Protein AF-A0A821LPG8-F1 (afdb_monomer_lite)

Structure (mmCIF, N/CA/C/O backbone):
data_AF-A0A821LPG8-F1
#
_entry.id   AF-A0A821LPG8-F1
#
loop_
_atom_site.group_PDB
_atom_site.id
_atom_site.type_symbol
_atom_site.label_atom_id
_atom_site.label_alt_id
_atom_site.label_comp_id
_atom_site.label_asym_id
_atom_site.label_entity_id
_atom_site.label_seq_id
_atom_site.pdbx_PDB_ins_code
_atom_site.Cartn_x
_atom_site.Cartn_y
_atom_site.Cartn_z
_atom_site.occupancy
_atom_site.B_iso_or_equiv
_atom_site.auth_seq_id
_atom_site.auth_comp_id
_atom_site.auth_asym_id
_atom_site.auth_atom_id
_atom_site.pdbx_PDB_model_num
ATOM 1 N N . GLN A 1 1 ? 18.228 -5.221 -5.125 1.00 59.06 1 GLN A N 1
ATOM 2 C CA . GLN A 1 1 ? 17.220 -4.754 -6.107 1.00 59.06 1 GLN A CA 1
ATOM 3 C C . GLN A 1 1 ? 16.328 -3.712 -5.440 1.00 59.06 1 GLN A C 1
ATOM 5 O O . GLN A 1 1 ? 16.152 -3.789 -4.231 1.00 59.06 1 GLN A O 1
ATOM 10 N N . ASN A 1 2 ? 15.834 -2.724 -6.192 1.00 81.50 2 ASN A N 1
ATOM 11 C CA . ASN A 1 2 ? 14.961 -1.654 -5.686 1.00 81.50 2 ASN A CA 1
ATOM 12 C C . ASN A 1 2 ? 13.489 -2.123 -5.692 1.00 81.50 2 ASN A C 1
ATOM 14 O O . ASN A 1 2 ? 13.084 -2.805 -6.631 1.00 81.50 2 ASN A O 1
ATOM 18 N N . LEU A 1 3 ? 12.692 -1.756 -4.684 1.00 81.88 3 LEU A N 1
ATOM 19 C CA . LEU A 1 3 ? 11.272 -2.132 -4.571 1.00 81.88 3 LEU A CA 1
ATOM 20 C C . LEU A 1 3 ? 10.443 -1.683 -5.781 1.00 81.88 3 LEU A C 1
ATOM 22 O O . LEU A 1 3 ? 9.576 -2.423 -6.232 1.00 81.88 3 LEU A O 1
ATOM 26 N N . ASP A 1 4 ? 10.749 -0.512 -6.343 1.00 85.19 4 ASP A N 1
ATOM 27 C CA . ASP A 1 4 ? 10.063 -0.004 -7.537 1.00 85.19 4 ASP A CA 1
ATOM 28 C C . ASP A 1 4 ? 10.364 -0.835 -8.800 1.00 85.19 4 ASP A C 1
ATOM 30 O O . ASP A 1 4 ? 9.544 -0.907 -9.709 1.00 85.19 4 ASP A O 1
ATOM 34 N N . VAL A 1 5 ? 11.513 -1.515 -8.849 1.00 86.50 5 VAL A N 1
ATOM 35 C CA . VAL A 1 5 ? 11.816 -2.470 -9.927 1.00 86.50 5 VAL A CA 1
ATOM 36 C C . VAL A 1 5 ? 11.018 -3.754 -9.715 1.00 86.50 5 VAL A C 1
ATOM 38 O O . VAL A 1 5 ? 10.370 -4.229 -10.640 1.00 86.50 5 VAL A O 1
ATOM 41 N N . LEU A 1 6 ? 10.992 -4.268 -8.481 1.00 87.75 6 LEU A N 1
ATOM 42 C CA . LEU A 1 6 ? 10.303 -5.519 -8.154 1.00 87.75 6 LEU A CA 1
ATOM 43 C C . LEU A 1 6 ? 8.796 -5.444 -8.428 1.00 87.75 6 LEU A C 1
ATOM 45 O O . LEU A 1 6 ? 8.241 -6.362 -9.023 1.00 87.75 6 LEU A O 1
ATOM 49 N N . ILE A 1 7 ? 8.136 -4.348 -8.045 1.00 88.38 7 ILE A N 1
ATOM 50 C CA . ILE A 1 7 ? 6.694 -4.194 -8.281 1.00 88.38 7 ILE A CA 1
ATOM 51 C C . ILE A 1 7 ? 6.359 -4.129 -9.777 1.00 88.38 7 ILE A C 1
ATOM 53 O O . ILE A 1 7 ? 5.347 -4.669 -10.210 1.00 88.38 7 ILE A O 1
ATOM 57 N N . LYS A 1 8 ? 7.232 -3.529 -10.593 1.00 86.75 8 LYS A N 1
ATOM 58 C CA . LYS A 1 8 ? 7.035 -3.449 -12.046 1.00 86.75 8 LYS A CA 1
ATOM 59 C C . LYS A 1 8 ? 7.297 -4.785 -12.735 1.00 86.75 8 LYS A C 1
ATOM 61 O O . LYS A 1 8 ? 6.552 -5.145 -13.640 1.00 86.75 8 LYS A O 1
ATOM 66 N N . GLU A 1 9 ? 8.333 -5.507 -12.313 1.00 88.38 9 GLU A N 1
ATOM 67 C CA . GLU A 1 9 ? 8.716 -6.794 -12.905 1.00 88.38 9 GLU A CA 1
ATOM 68 C C . GLU A 1 9 ? 7.724 -7.912 -12.565 1.00 88.38 9 GLU A C 1
ATOM 70 O O . GLU A 1 9 ? 7.335 -8.673 -13.448 1.00 88.38 9 GLU A O 1
ATOM 75 N N . PHE A 1 10 ? 7.294 -8.009 -11.305 1.00 88.25 10 PHE A N 1
ATOM 76 C CA . PHE A 1 10 ? 6.485 -9.134 -10.821 1.00 88.25 10 PHE A CA 1
ATOM 77 C C . PHE A 1 10 ? 4.992 -8.813 -10.681 1.00 88.25 10 PHE A C 1
ATOM 79 O O . PHE A 1 10 ? 4.173 -9.730 -10.588 1.00 88.25 10 PHE A O 1
ATOM 86 N N . GLY A 1 11 ? 4.616 -7.534 -10.720 1.00 85.19 11 GLY A N 1
ATOM 87 C CA . GLY A 1 11 ? 3.229 -7.076 -10.618 1.00 85.19 11 GLY A CA 1
ATOM 88 C C . GLY A 1 11 ? 2.432 -7.127 -11.917 1.00 85.19 11 GLY A C 1
ATOM 89 O O . GLY A 1 11 ? 1.300 -6.658 -11.947 1.00 85.19 11 GLY A O 1
ATOM 90 N N . ASN A 1 12 ? 2.999 -7.641 -13.016 1.00 85.81 12 ASN A N 1
ATOM 91 C CA . ASN A 1 12 ? 2.363 -7.657 -14.344 1.00 85.81 12 ASN A CA 1
ATOM 92 C C . ASN A 1 12 ? 1.828 -6.277 -14.798 1.00 85.81 12 ASN A C 1
ATOM 94 O O . ASN A 1 12 ? 0.814 -6.191 -15.490 1.00 85.81 12 ASN A O 1
ATOM 98 N N . GLY A 1 13 ? 2.486 -5.183 -14.393 1.00 82.25 13 GLY A N 1
ATOM 99 C CA . GLY A 1 13 ? 2.029 -3.811 -14.659 1.00 82.25 13 GLY A CA 1
ATOM 100 C C . GLY A 1 13 ? 0.824 -3.354 -13.823 1.00 82.25 13 GLY A C 1
ATOM 101 O O . GLY A 1 13 ? 0.312 -2.256 -14.040 1.00 82.25 13 GLY A O 1
ATOM 102 N N . GLY A 1 14 ? 0.367 -4.180 -12.882 1.00 88.00 14 GLY A N 1
ATOM 103 C CA . GLY A 1 14 ? -0.654 -3.858 -11.898 1.00 88.00 14 GLY A CA 1
ATOM 104 C C . GLY A 1 14 ? -0.098 -3.154 -10.654 1.00 88.00 14 GLY A C 1
ATOM 105 O O . GLY A 1 14 ? 1.102 -2.899 -10.542 1.00 88.00 14 GLY A O 1
ATOM 106 N N . PRO A 1 15 ? -0.979 -2.833 -9.693 1.00 92.44 15 PRO A N 1
ATOM 107 C CA . PRO A 1 15 ? -0.609 -2.102 -8.488 1.00 92.44 15 PRO A CA 1
ATOM 108 C C . PRO A 1 15 ? 0.004 -2.987 -7.398 1.00 92.44 15 PRO A C 1
ATOM 110 O O . PRO A 1 15 ? 0.415 -2.449 -6.377 1.00 92.44 15 PRO A O 1
ATOM 113 N N . PHE A 1 16 ? 0.031 -4.313 -7.559 1.00 94.19 16 PHE A N 1
ATOM 114 C CA . PHE A 1 16 ? 0.488 -5.263 -6.542 1.00 94.19 16 PHE A CA 1
ATOM 115 C C . PHE A 1 16 ? 1.876 -5.813 -6.864 1.00 94.19 16 PHE A C 1
ATOM 117 O O . PHE A 1 16 ? 2.290 -5.843 -8.017 1.00 94.19 16 PHE A O 1
ATOM 124 N N . PHE A 1 17 ? 2.602 -6.269 -5.845 1.00 91.94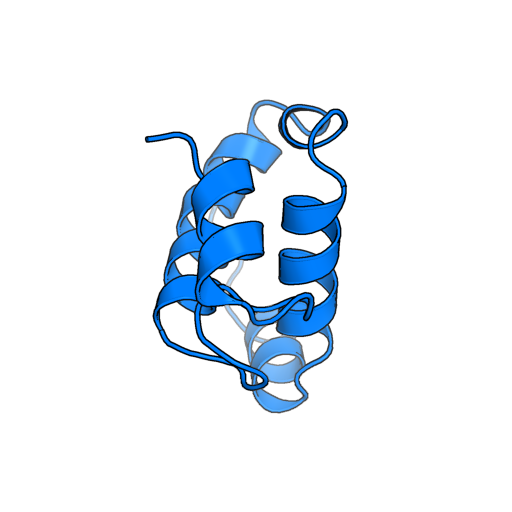 17 PHE A N 1
ATOM 125 C CA . PHE A 1 17 ? 3.953 -6.809 -6.012 1.00 91.94 17 PHE A CA 1
ATOM 126 C C . PHE A 1 17 ? 3.994 -8.136 -6.771 1.00 91.94 17 PHE A C 1
ATOM 128 O O . PHE A 1 17 ? 5.011 -8.432 -7.392 1.00 91.94 17 PHE A O 1
ATOM 135 N N . VAL A 1 18 ? 2.935 -8.948 -6.707 1.00 93.50 18 VAL A N 1
ATOM 136 C CA . VAL A 1 18 ? 2.906 -10.274 -7.339 1.00 93.50 18 VAL A CA 1
ATOM 137 C C . VAL A 1 18 ? 1.587 -10.482 -8.075 1.00 93.50 18 VAL A C 1
ATOM 139 O O . VAL A 1 18 ? 0.543 -10.731 -7.472 1.00 93.50 18 VAL A O 1
ATOM 142 N N . GLY A 1 19 ? 1.650 -10.430 -9.404 1.00 91.44 19 GLY A N 1
ATOM 143 C CA . GLY A 1 19 ? 0.489 -10.576 -10.272 1.00 91.44 19 GLY A CA 1
ATOM 144 C C . GLY A 1 19 ? -0.562 -9.486 -10.045 1.00 91.44 19 GLY A C 1
ATOM 145 O O . GLY A 1 19 ? -0.243 -8.331 -9.791 1.00 91.44 19 GLY A O 1
ATOM 146 N N . ASN A 1 20 ? -1.837 -9.867 -10.150 1.00 91.31 20 ASN A N 1
ATOM 147 C CA . ASN A 1 20 ? -2.957 -8.918 -10.210 1.00 91.31 20 ASN A CA 1
ATOM 148 C C . ASN A 1 20 ? -3.766 -8.821 -8.907 1.00 91.31 20 ASN A C 1
ATOM 150 O O . ASN A 1 20 ? -4.795 -8.146 -8.880 1.00 91.31 20 ASN A O 1
ATOM 154 N N . TYR A 1 21 ? -3.350 -9.516 -7.849 1.00 91.12 21 TYR A N 1
ATOM 155 C CA . TYR A 1 21 ? -4.120 -9.641 -6.613 1.00 91.12 21 TYR A CA 1
ATOM 156 C C . TYR A 1 21 ? -3.303 -9.200 -5.409 1.00 91.12 21 TYR A C 1
ATOM 158 O O . TYR A 1 21 ? -2.082 -9.312 -5.403 1.00 91.12 21 TYR A O 1
ATOM 166 N N . LEU A 1 22 ? -4.005 -8.757 -4.367 1.00 93.81 22 LEU A N 1
ATOM 167 C CA . LEU A 1 22 ? -3.392 -8.446 -3.087 1.00 93.81 22 LEU A CA 1
ATOM 168 C C . LEU A 1 22 ? -2.761 -9.705 -2.487 1.00 93.81 22 LEU A C 1
ATOM 170 O O . LEU A 1 22 ? -3.421 -10.733 -2.312 1.00 93.81 22 LEU A O 1
ATOM 174 N N . THR A 1 23 ? -1.488 -9.598 -2.131 1.00 95.50 23 THR A N 1
ATOM 175 C CA . THR A 1 23 ? -0.701 -10.662 -1.515 1.00 95.50 23 THR A CA 1
ATOM 176 C C . THR A 1 23 ? -0.086 -10.205 -0.195 1.00 95.50 23 THR A C 1
ATOM 178 O O . THR A 1 23 ? -0.162 -9.044 0.210 1.00 95.50 23 THR A O 1
ATOM 181 N N . TRP A 1 24 ? 0.577 -11.135 0.491 1.00 95.50 24 TRP A N 1
ATOM 182 C CA . TRP A 1 24 ? 1.341 -10.830 1.699 1.00 95.50 24 TRP A CA 1
ATOM 183 C C . TRP A 1 24 ? 2.478 -9.828 1.474 1.00 95.50 24 TRP A C 1
ATOM 185 O O . TRP A 1 24 ? 2.822 -9.104 2.406 1.00 95.50 24 TRP A O 1
ATOM 195 N N . ALA A 1 25 ? 3.042 -9.751 0.263 1.00 95.06 25 ALA A N 1
ATOM 196 C CA . ALA A 1 25 ? 4.098 -8.790 -0.047 1.00 95.06 25 ALA A CA 1
ATOM 197 C C . ALA A 1 25 ? 3.592 -7.343 0.071 1.00 95.06 25 ALA A C 1
ATOM 199 O O . ALA A 1 25 ? 4.262 -6.500 0.666 1.00 95.06 25 ALA A O 1
ATOM 200 N N . ASP A 1 26 ? 2.375 -7.086 -0.413 1.00 96.19 26 ASP A N 1
ATOM 201 C CA . ASP A 1 26 ? 1.725 -5.775 -0.359 1.00 96.19 26 ASP A CA 1
ATOM 202 C C . ASP A 1 26 ? 1.416 -5.366 1.087 1.00 96.19 26 ASP A C 1
ATOM 204 O O . ASP A 1 26 ? 1.691 -4.239 1.496 1.00 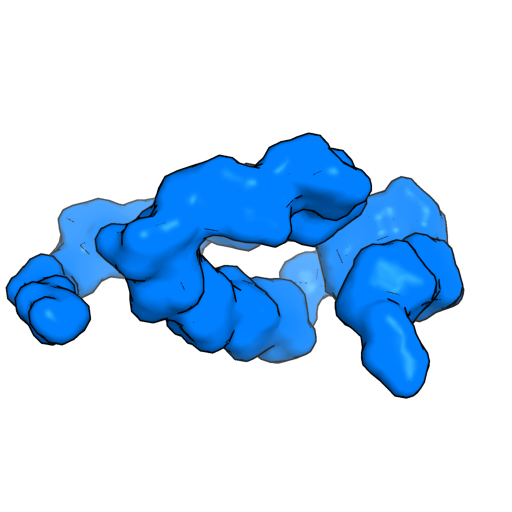96.19 26 ASP A O 1
ATOM 208 N N . LEU A 1 27 ? 0.921 -6.309 1.898 1.00 96.62 27 LEU A N 1
ATOM 209 C CA . LEU A 1 27 ? 0.656 -6.087 3.324 1.00 96.62 27 LEU A CA 1
ATOM 210 C C . LEU A 1 27 ? 1.936 -5.806 4.117 1.00 96.62 27 LEU A C 1
ATOM 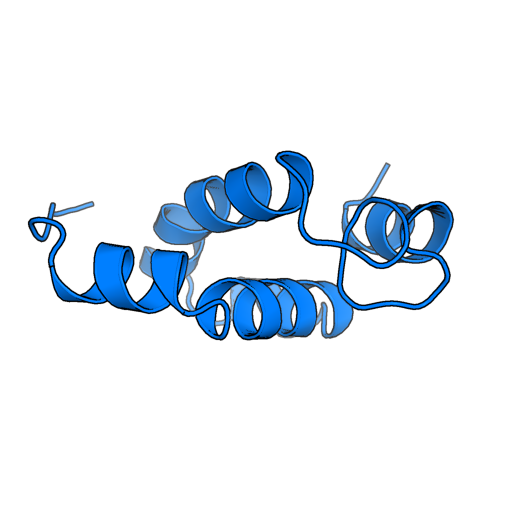212 O O . LEU A 1 27 ? 1.962 -4.909 4.961 1.00 96.62 27 LEU A O 1
ATOM 216 N N . TYR A 1 28 ? 3.001 -6.565 3.847 1.00 95.19 28 TYR A N 1
ATOM 217 C CA . TYR A 1 28 ? 4.291 -6.370 4.499 1.00 95.19 28 TYR A CA 1
ATOM 218 C C . TYR A 1 28 ? 4.874 -4.998 4.159 1.00 95.19 28 TYR A C 1
ATOM 220 O O . TYR A 1 28 ? 5.267 -4.256 5.060 1.00 95.19 28 TYR A O 1
ATOM 228 N N . PHE A 1 29 ? 4.869 -4.634 2.874 1.00 95.19 29 PHE A N 1
ATOM 229 C CA . PHE A 1 29 ? 5.290 -3.314 2.418 1.00 95.19 29 PHE A CA 1
ATOM 230 C C . PHE A 1 29 ? 4.457 -2.202 3.070 1.00 95.19 29 PHE A C 1
ATOM 232 O O . PHE A 1 29 ? 5.019 -1.229 3.580 1.00 95.19 29 PHE A O 1
ATOM 239 N N . TYR A 1 30 ? 3.131 -2.368 3.122 1.00 95.69 30 TYR A N 1
ATOM 240 C CA . TYR A 1 30 ? 2.227 -1.409 3.749 1.00 95.69 30 TYR A CA 1
ATOM 241 C C . TYR A 1 30 ? 2.580 -1.159 5.221 1.00 95.69 30 TYR A C 1
ATOM 243 O O . TYR A 1 30 ? 2.754 -0.008 5.630 1.00 95.69 30 TYR A O 1
ATOM 251 N N . ASN A 1 31 ? 2.734 -2.228 6.002 1.00 93.69 31 ASN A N 1
ATOM 252 C CA . ASN A 1 31 ? 3.068 -2.136 7.420 1.00 93.69 31 ASN A CA 1
ATOM 253 C C . ASN A 1 31 ? 4.473 -1.557 7.642 1.00 93.69 31 ASN A C 1
ATOM 255 O O . ASN A 1 31 ? 4.654 -0.664 8.461 1.00 93.69 31 ASN A O 1
ATOM 259 N N . PHE A 1 32 ? 5.471 -2.024 6.889 1.00 92.75 32 PHE A N 1
ATOM 260 C CA . PHE A 1 32 ? 6.853 -1.565 7.038 1.00 92.75 32 PHE A CA 1
ATOM 261 C C . PHE A 1 32 ? 6.999 -0.060 6.766 1.00 92.75 32 PHE A C 1
ATOM 263 O O . PHE A 1 32 ? 7.673 0.651 7.509 1.00 92.75 32 PHE A O 1
ATOM 270 N N . PHE A 1 33 ? 6.328 0.447 5.728 1.00 93.06 33 PHE A N 1
ATOM 271 C CA . PHE A 1 33 ? 6.383 1.868 5.382 1.00 93.06 33 PHE A CA 1
ATOM 272 C C . PHE A 1 33 ? 5.483 2.760 6.241 1.00 93.06 33 PHE A C 1
ATOM 274 O O . PHE A 1 33 ? 5.610 3.976 6.148 1.00 93.06 33 PHE A O 1
ATOM 281 N N . GLU A 1 34 ? 4.612 2.205 7.088 1.00 91.50 34 GLU A N 1
ATOM 282 C CA . GLU A 1 34 ? 3.789 3.007 7.999 1.00 91.50 34 GLU A CA 1
ATOM 283 C C . GLU A 1 34 ? 4.661 3.850 8.944 1.00 91.50 34 GLU A C 1
ATOM 285 O O . GLU A 1 34 ? 4.494 5.065 9.028 1.00 91.50 34 GLU A O 1
ATOM 290 N N . THR A 1 35 ? 5.663 3.230 9.574 1.00 90.12 35 THR A N 1
ATOM 291 C CA . THR A 1 35 ? 6.623 3.926 10.444 1.00 90.12 35 THR A CA 1
ATOM 292 C C . THR A 1 35 ? 7.458 4.948 9.676 1.00 90.12 35 THR A C 1
ATOM 294 O O . THR A 1 35 ? 7.661 6.064 10.145 1.00 90.12 35 THR A O 1
ATOM 297 N N . ILE A 1 36 ? 7.932 4.586 8.480 1.00 91.94 36 ILE A N 1
ATOM 298 C CA . ILE A 1 36 ? 8.797 5.455 7.667 1.00 91.94 36 ILE A CA 1
ATOM 299 C C . ILE A 1 36 ? 8.036 6.707 7.221 1.00 91.94 36 ILE A C 1
ATOM 301 O O . ILE A 1 36 ? 8.579 7.806 7.304 1.00 91.94 36 ILE A O 1
ATOM 305 N N . LEU A 1 37 ? 6.774 6.560 6.810 1.00 91.94 37 LEU A N 1
ATOM 306 C CA . LEU A 1 37 ? 5.907 7.683 6.443 1.00 91.94 37 LEU A CA 1
ATOM 307 C C . LEU A 1 37 ? 5.559 8.568 7.643 1.00 91.94 37 LEU A C 1
ATOM 309 O O . LEU A 1 37 ? 5.398 9.771 7.469 1.00 91.94 37 LEU A O 1
ATOM 313 N N . GLY A 1 38 ? 5.504 8.003 8.853 1.00 89.44 38 GLY A N 1
ATOM 314 C CA . GLY A 1 38 ? 5.381 8.784 10.086 1.00 89.44 38 GLY A CA 1
ATOM 315 C C . GLY A 1 38 ? 6.595 9.679 10.374 1.00 89.44 38 GLY A C 1
ATOM 316 O O . GLY A 1 38 ? 6.447 10.706 11.028 1.00 89.44 38 GLY A O 1
ATOM 317 N N . ILE A 1 39 ? 7.781 9.318 9.871 1.00 91.19 39 ILE A N 1
ATOM 318 C CA . ILE A 1 39 ? 9.022 10.102 10.014 1.00 91.19 39 ILE A CA 1
ATOM 319 C C . ILE A 1 39 ? 9.200 11.074 8.837 1.00 91.19 39 ILE A C 1
ATOM 321 O O . ILE A 1 39 ? 9.626 12.212 9.023 1.00 91.19 39 ILE A O 1
ATOM 325 N N . ASN A 1 40 ? 8.903 10.623 7.617 1.00 92.62 40 ASN A N 1
ATOM 326 C CA . ASN A 1 40 ? 8.994 11.411 6.392 1.00 92.62 40 ASN A CA 1
ATOM 327 C C . ASN A 1 40 ? 7.830 11.069 5.452 1.00 92.62 40 ASN A C 1
ATOM 329 O O . ASN A 1 40 ? 7.884 10.092 4.699 1.00 92.62 40 ASN A O 1
ATOM 333 N N . GLU A 1 41 ? 6.816 11.928 5.449 1.00 92.88 41 GLU A N 1
ATOM 334 C CA . GLU A 1 41 ? 5.601 11.777 4.641 1.00 92.88 41 GLU A CA 1
ATOM 335 C C . GLU A 1 41 ? 5.868 11.741 3.124 1.00 92.88 41 GLU A C 1
ATOM 337 O O . GLU A 1 41 ? 5.150 11.071 2.382 1.00 92.88 41 GLU A O 1
ATOM 342 N N . ASN A 1 42 ? 6.953 12.372 2.664 1.00 93.50 42 ASN A N 1
ATOM 343 C CA . ASN A 1 42 ? 7.278 12.528 1.242 1.00 93.50 42 ASN A CA 1
ATOM 344 C C . ASN A 1 42 ? 8.249 11.449 0.729 1.00 93.50 42 ASN A C 1
ATOM 346 O O . ASN A 1 42 ? 8.708 11.499 -0.414 1.00 93.50 42 ASN A O 1
ATOM 350 N N . CYS A 1 43 ? 8.591 10.446 1.549 1.00 92.88 43 CYS A N 1
ATOM 351 C CA . CYS A 1 43 ? 9.590 9.432 1.185 1.00 92.88 43 CYS A CA 1
ATOM 352 C C . CYS A 1 43 ? 9.202 8.575 -0.036 1.00 92.88 43 CYS A C 1
ATOM 354 O O . CYS A 1 43 ? 10.075 7.979 -0.671 1.00 92.88 43 CYS A O 1
ATOM 356 N N . LEU A 1 44 ? 7.912 8.536 -0.392 1.00 93.19 44 LEU A N 1
ATOM 357 C CA . LEU A 1 44 ? 7.391 7.806 -1.551 1.00 93.19 44 LEU A CA 1
ATOM 358 C C . LEU A 1 44 ? 7.086 8.699 -2.765 1.00 93.19 44 LEU A C 1
ATOM 360 O O . LEU A 1 44 ? 6.596 8.193 -3.772 1.00 93.19 44 LEU A O 1
ATOM 364 N N . ASP A 1 45 ? 7.345 10.008 -2.714 1.00 93.00 45 ASP A N 1
ATOM 365 C CA . ASP A 1 45 ? 6.952 10.958 -3.772 1.00 93.00 45 ASP A CA 1
ATOM 366 C C . ASP A 1 45 ? 7.539 10.628 -5.140 1.00 93.00 45 ASP A C 1
ATOM 368 O O . ASP A 1 45 ? 6.846 10.712 -6.152 1.00 93.00 45 ASP A O 1
ATOM 372 N N . ASN A 1 46 ? 8.781 10.153 -5.153 1.00 93.94 46 ASN A N 1
ATOM 373 C CA . ASN A 1 46 ? 9.483 9.762 -6.372 1.00 93.94 46 ASN A CA 1
ATOM 374 C C . ASN A 1 46 ? 9.115 8.349 -6.865 1.00 93.94 46 ASN A C 1
ATOM 376 O O . ASN A 1 46 ? 9.651 7.898 -7.875 1.00 93.94 46 ASN A O 1
ATOM 380 N N . TYR A 1 47 ? 8.220 7.640 -6.167 1.00 93.12 47 TYR A N 1
ATOM 381 C CA . TYR A 1 47 ? 7.878 6.239 -6.425 1.00 93.12 47 TYR A CA 1
ATOM 382 C C . TYR A 1 47 ? 6.358 6.057 -6.592 1.00 93.12 47 TYR A C 1
ATOM 384 O O . TYR A 1 47 ? 5.690 5.503 -5.711 1.00 93.12 47 TYR A O 1
ATOM 392 N N . PRO A 1 48 ? 5.777 6.502 -7.724 1.00 92.75 48 PRO A N 1
ATOM 393 C CA . PRO A 1 48 ? 4.328 6.481 -7.939 1.00 92.75 48 PRO A CA 1
ATOM 394 C C . PRO A 1 48 ? 3.726 5.070 -7.875 1.00 92.75 48 PRO A C 1
ATOM 396 O O . PRO A 1 48 ? 2.641 4.908 -7.320 1.00 92.75 48 PRO A O 1
ATOM 399 N N . SER A 1 49 ? 4.442 4.043 -8.347 1.00 92.12 49 SER A N 1
ATOM 400 C CA . SER A 1 49 ? 4.005 2.637 -8.282 1.00 92.12 49 SER A CA 1
ATOM 401 C C . SER A 1 49 ? 3.797 2.173 -6.836 1.00 92.12 49 SER A C 1
ATOM 403 O O . SER A 1 49 ? 2.810 1.518 -6.509 1.00 92.12 49 SER A O 1
ATOM 405 N N . LEU A 1 50 ? 4.707 2.568 -5.940 1.00 93.94 50 LEU A N 1
ATOM 406 C CA . LEU A 1 50 ? 4.646 2.223 -4.521 1.00 93.94 50 LEU A CA 1
ATOM 407 C C . LEU A 1 50 ? 3.533 2.987 -3.792 1.00 93.94 50 LEU A C 1
ATOM 409 O O . LEU A 1 50 ? 2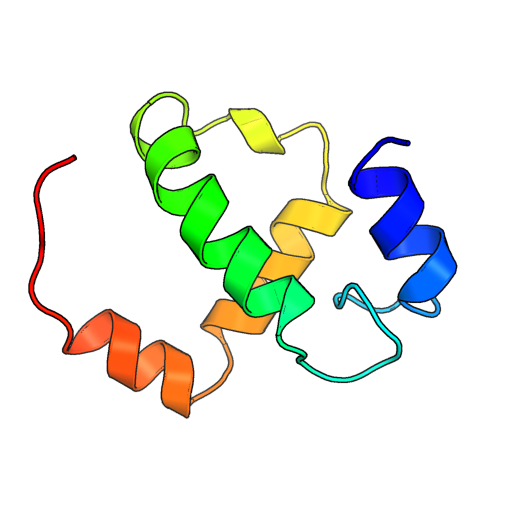.861 2.420 -2.930 1.00 93.94 50 LEU A O 1
ATOM 413 N N . LYS A 1 51 ? 3.289 4.253 -4.157 1.00 94.31 51 LYS A N 1
ATOM 414 C CA . LYS A 1 51 ? 2.121 5.000 -3.662 1.00 94.31 51 LYS A CA 1
ATOM 415 C C . LYS A 1 51 ? 0.813 4.345 -4.091 1.00 94.31 51 LYS A C 1
ATOM 417 O O . LYS A 1 51 ? -0.076 4.168 -3.262 1.00 94.31 51 LYS A O 1
ATOM 422 N N . GLN A 1 52 ? 0.716 3.962 -5.363 1.00 94.62 52 GLN A N 1
ATOM 423 C CA . GLN A 1 52 ? -0.463 3.298 -5.904 1.00 94.62 52 GLN A CA 1
ATOM 424 C C . GLN A 1 52 ? -0.735 1.976 -5.178 1.00 94.62 52 GLN A C 1
ATOM 426 O O . GLN A 1 52 ? -1.871 1.737 -4.778 1.00 94.62 52 GLN A O 1
ATOM 431 N N . ASN A 1 53 ? 0.298 1.166 -4.921 1.00 96.00 53 ASN A N 1
ATOM 432 C CA . ASN A 1 53 ? 0.171 -0.060 -4.132 1.00 96.00 53 ASN A CA 1
ATOM 433 C C . ASN A 1 53 ? -0.499 0.189 -2.776 1.00 96.00 53 ASN A C 1
ATOM 435 O O . ASN A 1 53 ? -1.496 -0.455 -2.457 1.00 96.00 53 ASN A O 1
ATOM 439 N N . ARG A 1 54 ? -0.005 1.169 -2.004 1.00 96.00 54 ARG A N 1
ATOM 440 C CA . ARG A 1 54 ? -0.588 1.497 -0.691 1.00 96.00 54 ARG A CA 1
ATOM 441 C C . ARG A 1 54 ? -2.052 1.904 -0.798 1.00 96.00 54 ARG A C 1
ATOM 443 O O . ARG A 1 54 ? -2.863 1.434 -0.007 1.00 96.00 54 ARG A O 1
ATOM 450 N N . GLN A 1 55 ? -2.386 2.742 -1.778 1.00 95.69 55 GLN A N 1
ATOM 451 C CA . GLN A 1 55 ? -3.763 3.186 -2.003 1.00 95.69 55 GLN A CA 1
ATOM 452 C C . GLN A 1 55 ? -4.690 2.012 -2.340 1.00 95.69 55 GLN A C 1
ATOM 454 O O . GLN A 1 55 ? -5.810 1.95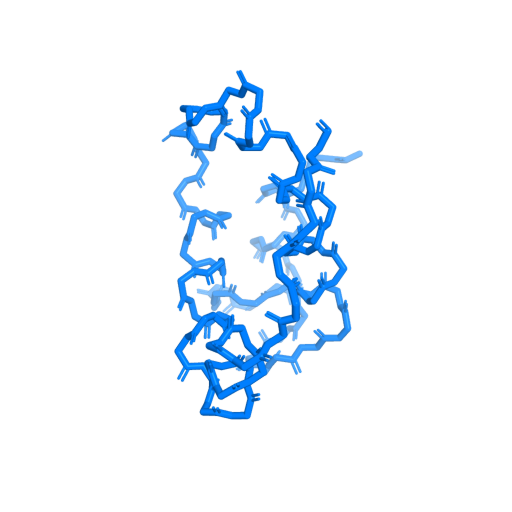4 -1.841 1.00 95.69 55 GLN A O 1
ATOM 459 N N . GLU A 1 56 ? -4.241 1.061 -3.161 1.00 95.81 56 GLU A N 1
ATOM 460 C CA . GLU A 1 56 ? -5.032 -0.129 -3.496 1.00 95.81 56 GLU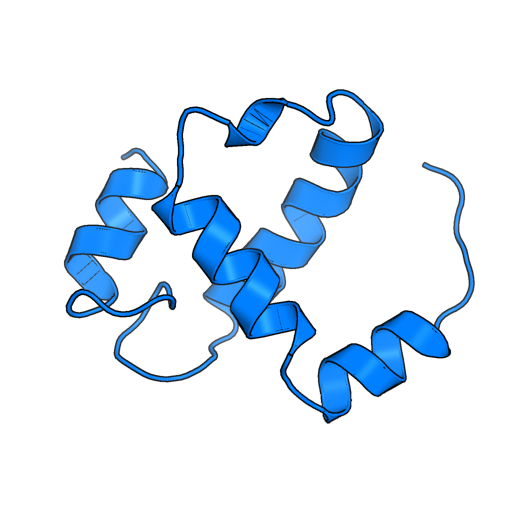 A CA 1
ATOM 461 C C . GLU A 1 56 ? -5.171 -1.095 -2.311 1.00 95.81 56 GLU A C 1
ATOM 463 O O . GLU A 1 56 ? -6.242 -1.668 -2.107 1.00 95.81 56 GLU A O 1
ATOM 468 N N . VAL A 1 57 ? -4.138 -1.224 -1.472 1.00 96.69 57 VAL A N 1
ATOM 469 C CA . VAL A 1 57 ? -4.212 -1.986 -0.215 1.00 96.69 57 VAL A CA 1
ATOM 470 C C . VAL A 1 57 ? -5.243 -1.370 0.740 1.00 96.69 57 VAL A C 1
ATOM 472 O O . VAL A 1 57 ? -6.073 -2.092 1.293 1.00 96.69 57 VAL A O 1
ATOM 475 N N . GLU A 1 58 ? -5.252 -0.044 0.896 1.00 96.00 58 GLU A N 1
ATOM 476 C CA . GLU A 1 58 ? -6.204 0.673 1.761 1.00 96.00 58 GLU A CA 1
ATOM 477 C C . GLU A 1 58 ? -7.653 0.573 1.281 1.00 96.00 58 GLU A C 1
ATOM 479 O O . GLU A 1 58 ? -8.569 0.555 2.101 1.00 96.00 58 GLU A O 1
ATOM 484 N N . LYS A 1 59 ? -7.880 0.468 -0.034 1.00 96.25 59 LYS A N 1
ATOM 485 C CA . LYS A 1 59 ? -9.223 0.301 -0.615 1.00 96.25 59 LYS A CA 1
ATOM 486 C C . LYS A 1 59 ? -9.836 -1.069 -0.337 1.00 96.25 59 LYS A C 1
ATOM 488 O O . LYS A 1 59 ? -11.051 -1.223 -0.473 1.00 96.25 59 LYS A O 1
ATOM 493 N N . HIS A 1 60 ? -9.041 -2.075 0.028 1.00 96.19 60 HIS A N 1
ATOM 494 C CA . HIS A 1 60 ? -9.573 -3.406 0.285 1.00 96.19 60 HIS A CA 1
ATOM 495 C C . HIS A 1 60 ? -10.494 -3.374 1.523 1.00 96.19 60 HIS A C 1
ATOM 497 O O . HIS A 1 60 ? -10.026 -3.046 2.614 1.00 96.19 60 HIS A O 1
ATOM 503 N N . PRO A 1 61 ? -11.775 -3.779 1.427 1.00 96.56 61 PRO A N 1
ATOM 504 C CA . PRO A 1 61 ? -12.782 -3.496 2.457 1.00 96.56 61 PRO A CA 1
ATOM 505 C C . PRO A 1 61 ? -12.415 -4.051 3.837 1.00 96.56 61 PRO A C 1
ATOM 507 O O . PRO A 1 61 ? -12.496 -3.342 4.832 1.00 96.56 61 PRO A O 1
ATOM 510 N N . LYS A 1 62 ? -11.889 -5.283 3.904 1.00 96.50 62 LYS A N 1
ATOM 511 C CA . LYS A 1 62 ? -11.433 -5.872 5.178 1.00 96.50 62 LYS A CA 1
ATOM 512 C C . LYS A 1 62 ? -10.242 -5.132 5.800 1.00 96.50 62 LYS A C 1
ATOM 514 O O . LYS A 1 62 ? -10.086 -5.143 7.016 1.00 96.50 62 LYS A O 1
ATOM 519 N N . ILE A 1 63 ? -9.388 -4.536 4.967 1.00 96.50 63 ILE A N 1
ATOM 520 C CA . ILE A 1 63 ? -8.212 -3.791 5.422 1.00 96.50 63 ILE A CA 1
ATOM 521 C C . ILE A 1 63 ? -8.657 -2.409 5.880 1.00 96.50 63 ILE A C 1
ATOM 523 O O . ILE A 1 63 ? -8.308 -2.019 6.985 1.00 96.50 63 ILE A O 1
ATOM 527 N N . ALA A 1 64 ? -9.492 -1.718 5.101 1.00 96.00 64 ALA A N 1
ATOM 528 C CA . ALA A 1 64 ? -10.109 -0.456 5.497 1.00 96.00 64 ALA A CA 1
ATOM 529 C C . ALA A 1 64 ? -10.822 -0.573 6.856 1.00 96.00 64 ALA A C 1
ATOM 531 O O . ALA A 1 64 ? -10.593 0.239 7.754 1.00 96.00 64 ALA A O 1
ATOM 532 N N . ASP A 1 65 ? -11.622 -1.629 7.038 1.00 97.69 65 ASP A N 1
ATOM 533 C CA . ASP A 1 65 ? -12.306 -1.910 8.301 1.00 97.69 65 ASP A CA 1
ATOM 534 C C . ASP A 1 65 ? -11.314 -2.150 9.447 1.00 97.69 65 ASP A C 1
ATOM 536 O O . ASP A 1 65 ? -11.499 -1.626 10.547 1.00 97.69 65 ASP A O 1
ATOM 540 N N . TYR A 1 66 ? -10.236 -2.900 9.210 1.00 96.31 66 TYR A N 1
ATOM 541 C CA . TYR A 1 66 ? -9.186 -3.099 10.209 1.00 96.31 66 TYR A CA 1
ATOM 542 C C . TYR A 1 66 ? -8.472 -1.787 10.563 1.00 96.31 66 TYR A C 1
ATOM 544 O O . TYR A 1 66 ? -8.355 -1.455 11.740 1.00 96.31 66 TYR A O 1
ATOM 552 N N . LEU A 1 67 ? -8.040 -1.007 9.569 1.00 94.62 67 LEU A N 1
ATOM 553 C CA . LEU A 1 67 ? -7.335 0.262 9.765 1.00 94.62 67 LEU A CA 1
ATOM 554 C C . LEU A 1 67 ? -8.191 1.285 10.522 1.00 94.62 67 LEU A C 1
ATOM 556 O O . LEU A 1 67 ? -7.655 2.053 11.320 1.00 94.62 67 LEU A O 1
ATOM 560 N N . LYS A 1 68 ? -9.514 1.266 10.313 1.00 95.38 68 LYS A N 1
ATOM 561 C CA . LYS A 1 68 ? -10.472 2.117 11.029 1.00 95.38 68 LYS A CA 1
ATOM 562 C C . LYS A 1 68 ? -10.635 1.723 12.499 1.00 95.38 68 LYS A C 1
ATOM 564 O O . LYS A 1 68 ? -10.798 2.603 13.339 1.00 95.38 68 LYS A O 1
ATOM 569 N N . ASN A 1 69 ? -10.632 0.423 12.797 1.00 96.69 69 ASN A N 1
ATOM 570 C CA . ASN A 1 69 ? -10.964 -0.098 14.125 1.00 96.69 69 ASN A CA 1
ATOM 571 C C . ASN A 1 69 ? -9.740 -0.442 14.989 1.00 96.69 69 ASN A C 1
ATOM 573 O O . ASN A 1 69 ? -9.885 -0.603 16.201 1.00 96.69 69 ASN A O 1
ATOM 577 N N . ARG A 1 70 ? -8.544 -0.586 14.400 1.00 94.06 70 ARG A N 1
ATOM 578 C CA . ARG A 1 70 ? -7.336 -0.950 15.152 1.00 94.06 70 ARG A CA 1
ATOM 579 C C . ARG A 1 70 ? -6.962 0.146 16.165 1.00 94.06 70 ARG A C 1
ATOM 581 O O . ARG A 1 70 ? -7.121 1.333 15.866 1.00 94.06 70 ARG A O 1
ATOM 588 N N . PRO A 1 71 ? -6.431 -0.217 17.347 1.00 94.75 71 PRO A N 1
ATOM 589 C CA . PRO A 1 71 ? -5.923 0.759 18.304 1.00 94.75 71 PRO A CA 1
ATOM 590 C C . PRO A 1 71 ? -4.828 1.628 17.682 1.00 94.75 71 PRO A C 1
ATOM 592 O O . PRO A 1 71 ? -3.956 1.126 16.973 1.00 94.75 71 PRO A O 1
ATOM 595 N N . LYS A 1 72 ? -4.851 2.931 17.975 1.00 88.69 72 LYS A N 1
ATOM 596 C CA . LYS A 1 72 ? -3.759 3.828 17.592 1.00 88.69 72 LYS A CA 1
ATOM 597 C C . LYS A 1 72 ? -2.579 3.597 18.526 1.00 88.69 72 LYS A C 1
ATOM 599 O O . LYS A 1 72 ? -2.703 3.790 19.733 1.00 88.69 72 LYS A O 1
ATOM 604 N N . THR A 1 73 ? -1.449 3.208 17.959 1.00 85.00 73 THR A N 1
ATOM 605 C CA . THR A 1 73 ? -0.173 3.103 18.664 1.00 85.00 73 THR A CA 1
ATOM 606 C C . THR A 1 73 ? 0.722 4.258 18.248 1.00 85.00 73 THR A C 1
ATOM 608 O O . THR A 1 73 ? 0.813 4.568 17.060 1.00 85.00 73 THR A O 1
ATOM 611 N N . SER A 1 74 ? 1.367 4.902 19.216 1.00 76.00 74 SER A N 1
ATOM 612 C CA . SER A 1 74 ? 2.414 5.883 18.938 1.00 76.00 74 SER A CA 1
ATOM 613 C C . SER A 1 74 ? 3.618 5.182 18.308 1.00 76.00 74 SER A C 1
ATOM 615 O O . SER A 1 74 ? 3.948 4.065 18.713 1.00 76.00 74 SER A O 1
ATOM 617 N N . ILE A 1 75 ? 4.237 5.836 17.326 1.00 60.84 75 ILE A N 1
ATOM 618 C CA . ILE A 1 75 ? 5.554 5.467 16.790 1.00 60.84 75 ILE A CA 1
ATOM 619 C C . ILE A 1 75 ? 6.627 5.953 17.765 1.00 60.84 75 ILE A C 1
ATOM 621 O O . ILE A 1 75 ? 6.445 7.071 18.303 1.00 60.84 75 ILE A O 1
#

Sequence (75 aa):
QNLDVLIKEFGNGGPFFVGNYLTWADLYFYNFFETILGINENCLDNYPSLKQNRQEVEKHPKIADYLKNRPKTSI

Radius of gyration: 12.55 Å; chains: 1; bounding box: 30×23×34 Å

pLDDT: mean 91.36, std 6.72, range [59.06, 97.69]

Foldseek 3Di:
DDQLVQQCVQCVNELDNHDHDDDVVLVVLLVVCVVVCVVPVCPCVVRVSNVSSNVVQCPPVVSVVCVVPPDDDDD

Secondary structure (DSSP, 8-state):
--HHHHHHHHTTTSSSSSTTS--HHHHHHHHHHHHHHHH-TTTTTT-HHHHHHHHHHHHSHHHHHHHHHSPP---